Protein AF-A0A925GC71-F1 (afdb_monomer)

Solvent-accessible surface area (backbone atoms only — not comparable to full-atom values): 8309 Å² total; per-residue (Å²): 143,87,86,89,80,89,80,81,84,70,82,73,80,78,88,65,82,87,68,76,78,72,70,55,39,62,55,47,32,5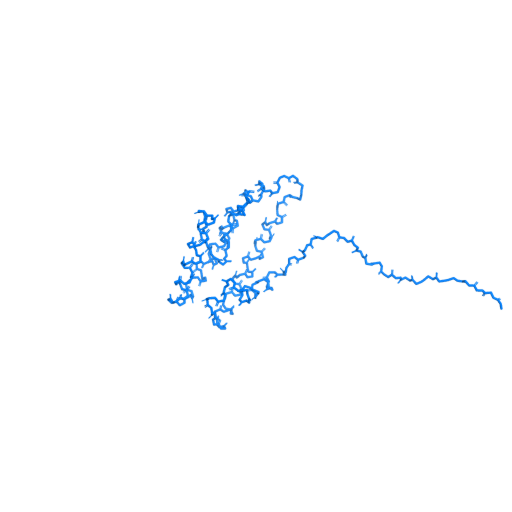7,46,51,74,72,35,75,91,46,48,84,51,67,75,48,70,69,53,49,64,65,45,32,61,49,41,21,52,39,42,46,56,45,49,61,58,55,67,71,47,61,90,70,76,67,52,63,63,48,47,61,72,43,40,63,60,43,30,62,59,9,47,65,46,34,54,56,51,60,71,71,46,51,75,68,35,45,52,51,46,53,52,52,34,50,59,40,23,77,72,32,80,81,38,84,35,78,84,32,52,36,67,73,66,80,77,72,131

Nearest PDB structures (foldseek):
  7pub-assembly1_Ck  TM=4.944E-01  e=1.147E+00  Trypanosoma brucei brucei
  4wwf-assembly1_A-3  TM=3.873E-01  e=6.105E+00  Cupriavidus metallidurans CH34
  7ega-assembly1_R  TM=2.894E-01  e=4.370E+00  Homo sapiens

Secondary structure (DSSP, 8-state):
---------------------PPPHHHHHHHHTTSGGGGGG---HHHHHHHHHHHHHHHHHHHHHHTTS-SSS-HHHHHHHHHHHHHHHHHHHHHHHHHT--HHHHHHHHHHHHHHHHH-TT---SSSS--S-----

Radius of gyration: 21.18 Å; Cα contacts (8 Å, |Δi|>4): 105; chains: 1; bounding box: 39×79×35 Å

Structure (mmCIF, N/CA/C/O backbone):
data_AF-A0A925GC71-F1
#
_entry.id   AF-A0A925GC71-F1
#
loop_
_atom_site.group_PDB
_atom_site.id
_atom_site.type_symbol
_atom_site.label_atom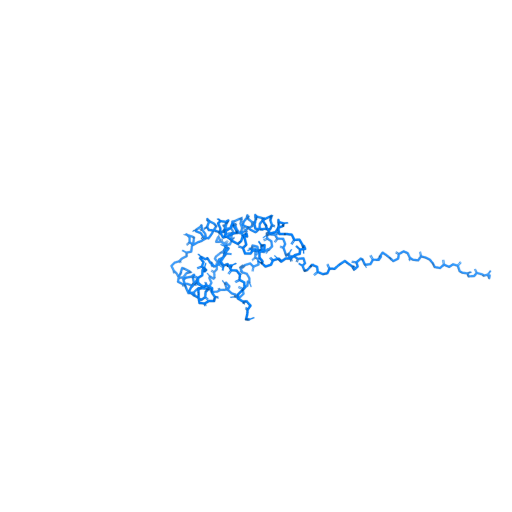_id
_atom_site.label_alt_id
_atom_site.label_comp_id
_atom_site.label_asym_id
_atom_site.label_entity_id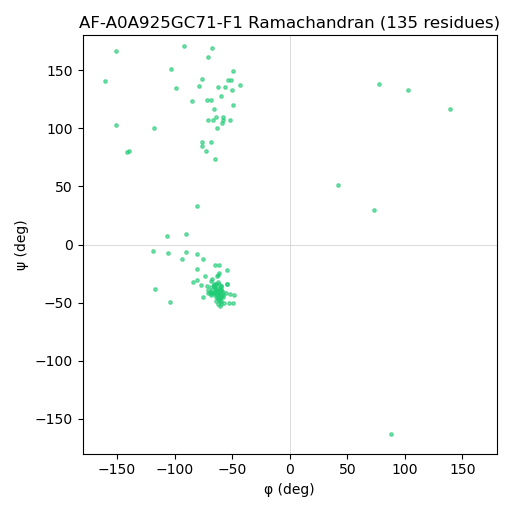
_atom_site.label_seq_id
_atom_site.pdbx_PDB_ins_code
_atom_site.Cartn_x
_atom_site.Cartn_y
_atom_site.Cartn_z
_atom_site.occupancy
_atom_site.B_iso_or_equiv
_atom_site.auth_seq_id
_atom_site.auth_comp_id
_atom_site.auth_asym_id
_atom_site.auth_atom_id
_atom_site.pdbx_PDB_model_num
ATOM 1 N N . MET A 1 1 ? 19.021 -69.843 -11.717 1.00 39.28 1 MET A N 1
ATOM 2 C CA . MET A 1 1 ? 20.240 -69.010 -11.777 1.00 39.28 1 MET A CA 1
ATOM 3 C C . MET A 1 1 ? 20.081 -68.012 -12.909 1.00 39.28 1 MET A C 1
ATOM 5 O O . MET A 1 1 ? 19.789 -68.453 -14.011 1.00 39.28 1 MET A O 1
ATOM 9 N N . SER A 1 2 ? 20.226 -66.725 -12.580 1.00 44.34 2 SER A N 1
ATOM 10 C CA . SER A 1 2 ? 20.679 -65.588 -13.407 1.00 44.34 2 SER A CA 1
ATOM 11 C C . SER A 1 2 ? 19.849 -64.331 -13.141 1.00 44.34 2 SER A C 1
ATOM 13 O O . SER A 1 2 ? 18.635 -64.302 -13.308 1.00 44.34 2 SER A O 1
ATOM 15 N N . VAL A 1 3 ? 20.575 -63.344 -12.622 1.00 41.41 3 VAL A N 1
ATOM 16 C CA . VAL A 1 3 ? 20.194 -62.029 -12.092 1.00 41.41 3 VAL A CA 1
ATOM 17 C C . VAL A 1 3 ? 20.267 -60.977 -13.213 1.00 41.41 3 VAL A C 1
ATOM 19 O O . VAL A 1 3 ? 20.853 -61.256 -14.255 1.00 41.41 3 VAL A O 1
ATOM 22 N N . PHE A 1 4 ? 19.761 -59.771 -12.906 1.00 44.00 4 PHE A N 1
ATOM 23 C CA . PHE A 1 4 ? 19.922 -58.453 -13.557 1.00 44.00 4 PHE A CA 1
ATOM 24 C C . PHE A 1 4 ? 18.705 -58.024 -14.407 1.00 44.00 4 PHE A C 1
ATOM 26 O O . PHE A 1 4 ? 18.185 -58.814 -15.175 1.00 44.00 4 PHE A O 1
ATOM 33 N N . LEU A 1 5 ? 18.162 -56.802 -14.333 1.00 44.78 5 LEU A N 1
ATOM 34 C CA . LEU A 1 5 ? 18.707 -55.529 -13.859 1.00 44.78 5 LEU A CA 1
ATOM 35 C C . LEU A 1 5 ? 17.548 -54.552 -13.534 1.00 44.78 5 LEU A C 1
ATOM 37 O O . LEU A 1 5 ? 16.550 -54.488 -14.247 1.00 44.78 5 LEU A O 1
ATOM 41 N N . LEU A 1 6 ? 17.717 -53.796 -12.449 1.00 46.75 6 LEU A N 1
ATOM 42 C CA . LEU A 1 6 ? 16.938 -52.627 -12.032 1.00 46.75 6 LEU A CA 1
ATOM 43 C C . LEU A 1 6 ? 16.754 -51.582 -13.143 1.00 46.75 6 LEU A C 1
ATOM 45 O O . LEU A 1 6 ? 17.751 -51.091 -13.656 1.00 46.75 6 LEU A O 1
ATOM 49 N N . LEU A 1 7 ? 15.530 -51.092 -13.350 1.00 45.91 7 LEU A N 1
ATOM 50 C CA . LEU A 1 7 ? 15.288 -49.705 -13.770 1.00 45.91 7 LEU A CA 1
ATOM 51 C C . LEU A 1 7 ? 14.042 -49.172 -13.054 1.00 45.91 7 LEU A C 1
ATOM 53 O O . LEU A 1 7 ? 12.936 -49.134 -13.587 1.00 45.91 7 LEU A O 1
ATOM 57 N N . GLY A 1 8 ? 14.244 -48.771 -11.799 1.00 39.66 8 GLY A N 1
ATOM 58 C CA . GLY A 1 8 ? 13.325 -47.871 -11.121 1.00 39.66 8 GLY A CA 1
ATOM 59 C C . GLY A 1 8 ? 13.362 -46.517 -11.821 1.00 39.66 8 GLY A C 1
ATOM 60 O O . GLY A 1 8 ? 14.395 -45.849 -11.834 1.00 39.66 8 GLY A O 1
ATOM 61 N N . VAL A 1 9 ? 12.236 -46.101 -12.394 1.00 47.25 9 VAL A N 1
ATOM 62 C CA . VAL A 1 9 ? 12.041 -44.713 -12.813 1.00 47.25 9 VAL A CA 1
ATOM 63 C C . VAL A 1 9 ? 11.771 -43.910 -11.547 1.00 47.25 9 VAL A C 1
ATOM 65 O O . VAL A 1 9 ? 10.634 -43.706 -11.129 1.00 47.25 9 VAL A O 1
ATOM 68 N N . VAL A 1 10 ? 12.851 -43.499 -10.890 1.00 46.03 10 VAL A N 1
ATOM 69 C CA . VAL A 1 10 ? 12.792 -42.445 -9.884 1.00 46.03 10 VAL A CA 1
ATOM 70 C C . VAL A 1 10 ? 12.538 -41.163 -10.665 1.00 46.03 10 VAL A C 1
ATOM 72 O O . VAL A 1 10 ? 13.409 -40.696 -11.398 1.00 46.03 10 VAL A O 1
ATOM 75 N N . ALA A 1 11 ? 11.318 -40.632 -10.572 1.00 45.28 11 ALA A N 1
ATOM 76 C CA . ALA A 1 11 ? 10.997 -39.326 -11.120 1.00 45.28 11 ALA A CA 1
ATOM 77 C C . ALA A 1 11 ? 11.939 -38.299 -10.478 1.00 45.28 11 ALA A C 1
ATOM 79 O O . ALA A 1 11 ? 11.864 -37.992 -9.287 1.00 45.28 11 ALA A O 1
ATOM 80 N N . VAL A 1 12 ? 12.883 -37.846 -11.295 1.00 46.75 12 VAL A N 1
ATOM 81 C CA . VAL A 1 12 ? 13.885 -36.831 -11.011 1.00 46.75 12 VAL A CA 1
ATOM 82 C C . VAL A 1 12 ? 13.202 -35.606 -10.406 1.00 46.75 12 VAL A C 1
ATOM 84 O O . VAL A 1 12 ? 12.362 -34.970 -11.043 1.00 46.75 12 VAL A O 1
ATOM 87 N N . LYS A 1 13 ? 13.591 -35.242 -9.177 1.00 40.94 13 LYS A N 1
ATOM 88 C CA . LYS A 1 13 ? 13.406 -33.877 -8.681 1.00 40.94 13 LYS A CA 1
ATOM 89 C C . LYS A 1 13 ? 14.155 -32.949 -9.632 1.00 40.94 13 LYS A C 1
ATOM 91 O O . LYS A 1 13 ? 15.380 -32.879 -9.588 1.00 40.94 13 LYS A O 1
ATOM 96 N N . ALA A 1 14 ? 13.421 -32.239 -10.480 1.00 47.66 14 ALA A N 1
ATOM 97 C CA . ALA A 1 14 ? 13.970 -31.135 -11.243 1.00 47.66 14 ALA A CA 1
ATOM 98 C C . ALA A 1 14 ? 14.418 -30.037 -10.263 1.00 47.66 14 ALA A C 1
ATOM 100 O O . ALA A 1 14 ? 13.609 -29.278 -9.730 1.00 47.66 14 ALA A O 1
ATOM 101 N N . GLN A 1 15 ? 15.723 -29.981 -9.996 1.00 46.84 15 GLN A N 1
ATOM 102 C CA . GLN A 1 15 ? 16.400 -28.804 -9.465 1.00 46.84 15 GLN A CA 1
ATOM 103 C C . GLN A 1 15 ? 16.394 -27.725 -10.557 1.00 46.84 15 GLN A C 1
ATOM 105 O O . GLN A 1 15 ? 17.304 -27.642 -11.374 1.00 46.84 15 GLN A O 1
ATOM 110 N N . GLY A 1 16 ? 15.333 -26.920 -10.594 1.00 37.41 16 GLY A N 1
ATOM 111 C CA . GLY A 1 16 ? 15.278 -25.656 -11.327 1.00 37.41 16 GLY A CA 1
ATOM 112 C C . GLY A 1 16 ? 15.537 -24.498 -10.364 1.00 37.41 16 GLY A C 1
ATOM 113 O O . GLY A 1 16 ? 15.007 -24.496 -9.256 1.00 37.41 16 GLY A O 1
ATOM 114 N N . GLY A 1 17 ? 16.388 -23.552 -10.765 1.00 31.70 17 GLY A N 1
ATOM 115 C CA . GLY A 1 17 ? 16.926 -22.462 -9.946 1.00 31.70 17 GLY A CA 1
ATOM 116 C C . GLY A 1 17 ? 15.909 -21.752 -9.045 1.00 31.70 17 GLY A C 1
ATOM 117 O O . GLY A 1 17 ? 14.789 -21.445 -9.448 1.00 31.70 17 GLY A O 1
ATOM 118 N N . GLY A 1 18 ? 16.336 -21.481 -7.809 1.00 35.34 18 GLY A N 1
ATOM 119 C CA . GLY A 1 18 ? 15.530 -20.944 -6.716 1.00 35.34 18 GLY A CA 1
ATOM 120 C C . GLY A 1 18 ? 14.998 -19.527 -6.932 1.00 35.34 18 GLY A C 1
ATOM 121 O O . GLY A 1 18 ? 15.405 -18.593 -6.241 1.00 35.34 18 GLY A O 1
ATOM 122 N N . GLN A 1 19 ? 14.000 -19.370 -7.798 1.00 43.53 19 GLN A N 1
ATOM 123 C CA . GLN A 1 19 ? 12.981 -18.362 -7.553 1.00 43.53 19 GLN A CA 1
ATOM 124 C C . GLN A 1 19 ? 12.220 -18.814 -6.311 1.00 43.53 19 GLN A C 1
ATOM 126 O O . GLN A 1 19 ? 11.462 -19.780 -6.356 1.00 43.53 19 GLN A O 1
ATOM 131 N N . ARG A 1 20 ? 12.442 -18.141 -5.174 1.00 47.38 20 ARG A N 1
ATOM 132 C CA . ARG A 1 20 ? 11.508 -18.233 -4.046 1.00 47.38 20 ARG A CA 1
ATOM 133 C C . ARG A 1 20 ? 10.132 -17.923 -4.616 1.00 47.38 20 ARG A C 1
ATOM 135 O O . ARG A 1 20 ? 9.886 -16.782 -5.004 1.00 47.38 20 ARG A O 1
ATOM 142 N N . GLN A 1 21 ? 9.298 -18.949 -4.734 1.00 57.16 21 GLN A N 1
ATOM 143 C CA . GLN A 1 21 ? 7.957 -18.823 -5.272 1.00 57.16 21 GLN A CA 1
ATOM 144 C C . GLN A 1 21 ? 7.242 -17.806 -4.385 1.00 57.16 21 GLN A C 1
ATOM 146 O O . GLN A 1 21 ? 7.051 -18.035 -3.189 1.00 57.16 21 GLN A O 1
ATOM 151 N N . MET A 1 22 ? 6.974 -16.618 -4.926 1.00 68.12 22 MET A N 1
ATOM 152 C CA . MET A 1 22 ? 6.187 -15.637 -4.197 1.00 68.12 22 MET A CA 1
ATOM 153 C C . MET A 1 22 ? 4.807 -16.244 -3.970 1.00 68.12 22 MET A C 1
ATOM 155 O O . MET A 1 22 ? 4.232 -16.826 -4.890 1.00 68.12 22 MET A O 1
ATOM 159 N N . LEU A 1 23 ? 4.291 -16.104 -2.748 1.00 83.38 23 LEU A N 1
ATOM 1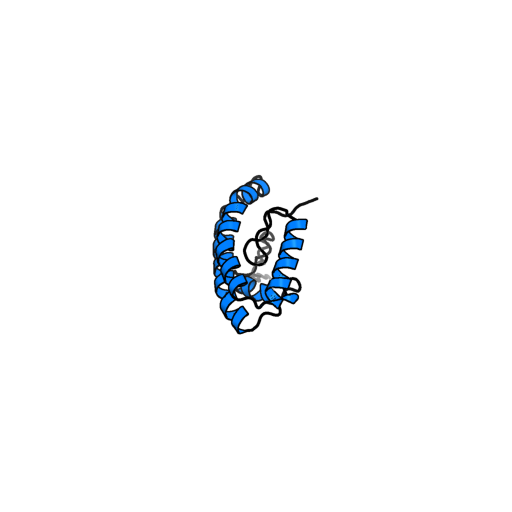60 C CA . LEU A 1 23 ? 2.930 -16.519 -2.430 1.00 83.38 23 LEU A CA 1
ATOM 161 C C . LEU A 1 23 ? 1.947 -15.912 -3.455 1.00 83.38 23 LEU A C 1
ATOM 163 O O . LEU A 1 23 ? 2.110 -14.739 -3.831 1.00 83.38 23 LEU A O 1
ATOM 167 N N . PRO A 1 24 ? 0.914 -16.659 -3.882 1.00 90.81 24 PRO A N 1
ATOM 168 C CA . PRO A 1 24 ? -0.146 -16.140 -4.738 1.00 90.81 24 PRO A CA 1
ATOM 169 C C . PRO A 1 24 ? -0.725 -14.807 -4.219 1.00 90.81 24 PRO A C 1
ATOM 171 O O . PRO A 1 24 ? -0.759 -14.582 -3.004 1.00 90.81 24 PRO A O 1
ATOM 174 N N . PRO A 1 25 ? -1.214 -13.903 -5.095 1.00 91.00 25 PRO A N 1
ATOM 175 C CA . PRO A 1 25 ? -1.772 -12.604 -4.696 1.00 91.00 25 PRO A CA 1
ATOM 176 C C . PRO A 1 25 ? -2.787 -12.664 -3.544 1.00 91.00 25 PRO A C 1
ATOM 178 O O . PRO A 1 25 ? -2.702 -11.870 -2.608 1.00 91.00 25 PRO A O 1
ATOM 181 N N . ALA A 1 26 ? -3.708 -13.630 -3.575 1.00 91.56 26 ALA A N 1
ATOM 182 C CA . ALA A 1 26 ? -4.728 -13.794 -2.540 1.00 91.56 26 ALA A CA 1
ATOM 183 C C . ALA A 1 26 ? -4.141 -14.244 -1.190 1.00 91.56 26 ALA A C 1
ATOM 185 O O . ALA A 1 26 ? -4.583 -13.795 -0.133 1.00 91.56 26 ALA A O 1
ATOM 186 N N . GLU A 1 27 ? -3.121 -15.101 -1.208 1.00 91.81 27 GLU A N 1
ATOM 187 C CA . GLU A 1 27 ? -2.435 -15.542 0.008 1.00 91.81 27 GLU A CA 1
ATOM 188 C C . GLU A 1 27 ? -1.601 -14.412 0.612 1.00 91.81 27 GLU A C 1
ATOM 190 O O . GLU A 1 27 ? -1.636 -14.213 1.824 1.00 91.81 27 GLU A O 1
ATOM 195 N N . ARG A 1 28 ? -0.937 -13.594 -0.219 1.00 89.31 28 ARG A N 1
ATOM 196 C CA . ARG A 1 28 ? -0.250 -12.377 0.250 1.00 89.31 28 ARG A CA 1
ATOM 197 C C . ARG A 1 28 ? -1.209 -11.376 0.884 1.00 89.31 28 ARG A C 1
ATOM 199 O O . ARG A 1 28 ? -0.874 -10.798 1.913 1.00 89.31 28 ARG A O 1
ATOM 206 N N . ALA A 1 29 ? -2.396 -11.192 0.304 1.00 91.00 29 ALA A N 1
ATOM 207 C CA . ALA A 1 29 ? -3.428 -10.329 0.877 1.00 91.00 29 ALA A CA 1
ATOM 208 C C . ALA A 1 29 ? -3.836 -10.785 2.282 1.00 91.00 29 ALA A C 1
ATOM 210 O O . ALA A 1 29 ? -3.923 -9.957 3.183 1.00 91.00 29 ALA A O 1
ATOM 211 N N . LYS A 1 30 ? -4.002 -12.095 2.496 1.00 91.44 30 LYS A N 1
ATOM 212 C CA . LYS A 1 30 ? -4.303 -12.653 3.823 1.00 91.44 30 LYS A CA 1
ATOM 213 C C . LYS A 1 30 ? -3.120 -12.541 4.787 1.00 91.44 30 LYS A C 1
ATOM 215 O O . LYS A 1 30 ? -3.311 -12.173 5.942 1.00 91.44 30 LYS A O 1
ATOM 220 N N . ALA A 1 31 ? -1.905 -12.811 4.308 1.00 89.38 31 ALA A N 1
ATOM 221 C CA . ALA A 1 31 ? -0.689 -12.763 5.117 1.00 89.38 31 ALA A CA 1
ATOM 222 C C . ALA A 1 31 ? -0.398 -11.361 5.676 1.00 89.38 31 ALA A C 1
ATOM 224 O O . ALA A 1 31 ? 0.217 -11.240 6.734 1.00 89.38 31 ALA A O 1
ATOM 225 N N . LEU A 1 32 ? -0.873 -10.295 5.018 1.00 88.62 32 LEU A N 1
ATOM 226 C CA . LEU A 1 32 ? -0.761 -8.929 5.535 1.00 88.62 32 LEU A CA 1
ATOM 227 C C . LEU A 1 32 ? -1.300 -8.830 6.971 1.00 88.62 32 LEU A C 1
ATOM 229 O O . LEU A 1 32 ? -0.644 -8.252 7.835 1.00 88.62 32 LEU A O 1
ATOM 233 N N . PHE A 1 33 ? -2.433 -9.471 7.258 1.00 90.00 33 PHE A N 1
ATOM 234 C CA . PHE A 1 33 ? -3.088 -9.408 8.567 1.00 90.00 33 PHE A CA 1
ATOM 235 C C . PHE A 1 33 ? -2.409 -10.248 9.653 1.00 90.00 33 PHE A C 1
ATOM 237 O O . PHE A 1 33 ? -2.745 -10.100 10.824 1.00 90.00 33 PHE A O 1
ATOM 244 N N . THR A 1 34 ? -1.477 -11.128 9.282 1.00 87.00 34 THR A N 1
ATOM 245 C CA . THR A 1 34 ? -0.766 -12.010 10.219 1.00 87.00 34 THR A CA 1
ATOM 246 C C . THR A 1 34 ? 0.676 -11.576 10.460 1.00 87.00 34 THR A C 1
ATOM 248 O O . THR A 1 34 ? 1.356 -12.152 11.301 1.00 87.00 34 THR A O 1
ATOM 251 N N . THR A 1 35 ? 1.179 -10.586 9.718 1.00 82.31 35 THR A N 1
ATOM 252 C CA . THR A 1 35 ? 2.537 -10.066 9.931 1.00 82.31 35 THR A CA 1
ATOM 253 C C . THR A 1 35 ? 2.602 -9.113 11.122 1.00 82.31 35 THR A C 1
ATOM 255 O O . THR A 1 35 ? 1.781 -8.205 11.247 1.00 82.31 35 TH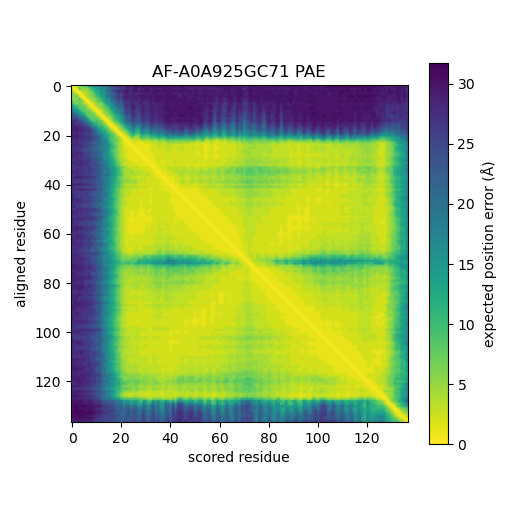R A O 1
ATOM 258 N N . GLU A 1 36 ? 3.641 -9.257 11.951 1.00 81.19 36 GLU A N 1
ATOM 259 C CA . GLU A 1 36 ? 3.865 -8.426 13.148 1.00 81.19 36 GLU A CA 1
ATOM 260 C C . GLU A 1 36 ? 3.875 -6.927 12.842 1.00 81.19 36 GLU A C 1
ATOM 262 O O . GLU A 1 36 ? 3.374 -6.119 13.620 1.00 81.19 36 GLU A O 1
ATOM 267 N N . ARG A 1 37 ? 4.370 -6.550 11.658 1.00 80.06 37 ARG A N 1
ATOM 268 C CA . ARG A 1 37 ? 4.393 -5.159 11.202 1.00 80.06 37 ARG A CA 1
ATOM 269 C C . ARG A 1 37 ? 3.015 -4.495 11.227 1.00 80.06 37 ARG A C 1
ATOM 271 O O . ARG A 1 37 ? 2.936 -3.292 11.456 1.00 80.06 37 ARG A O 1
ATOM 278 N N . TYR A 1 38 ? 1.957 -5.252 10.950 1.00 85.12 38 TYR A N 1
ATOM 279 C CA . TYR A 1 38 ? 0.596 -4.729 10.892 1.00 85.12 38 TYR A CA 1
ATOM 280 C C . TYR A 1 38 ? -0.257 -5.155 12.095 1.00 85.12 38 TYR A C 1
ATOM 282 O O . TYR A 1 38 ? -1.445 -4.841 12.136 1.00 85.12 38 TYR A O 1
ATOM 290 N N . ALA A 1 39 ? 0.337 -5.801 13.105 1.00 85.75 39 ALA A N 1
ATOM 291 C CA . ALA A 1 39 ? -0.375 -6.228 14.309 1.00 85.75 39 ALA A CA 1
ATOM 292 C C . ALA A 1 39 ? -1.005 -5.046 15.066 1.00 85.75 39 ALA A C 1
ATOM 294 O O . ALA A 1 39 ? -2.130 -5.155 15.548 1.00 85.75 39 ALA A O 1
ATOM 295 N N . ALA A 1 40 ? -0.330 -3.890 15.084 1.00 84.62 40 ALA A N 1
ATOM 296 C CA . ALA A 1 40 ? -0.812 -2.666 15.731 1.00 84.62 40 ALA A CA 1
ATOM 297 C C . ALA A 1 40 ? -2.133 -2.122 15.150 1.00 84.62 40 ALA A C 1
ATOM 299 O O . ALA A 1 40 ? -2.800 -1.326 15.803 1.00 84.62 40 ALA A O 1
ATOM 300 N N . PHE A 1 41 ? -2.526 -2.543 13.943 1.00 90.94 41 PHE A N 1
ATOM 301 C CA . PHE A 1 41 ? -3.800 -2.135 13.355 1.00 90.94 41 PHE A CA 1
ATOM 302 C C . PHE A 1 41 ? -4.984 -2.941 13.888 1.00 90.94 41 PHE A C 1
ATOM 304 O O . PHE A 1 41 ? -6.107 -2.464 13.771 1.00 90.94 41 PHE A O 1
ATOM 311 N N . ALA A 1 42 ? -4.760 -4.136 14.451 1.00 92.38 42 ALA A N 1
ATOM 312 C CA . ALA A 1 42 ? -5.810 -4.986 15.021 1.00 92.38 42 ALA A CA 1
ATOM 313 C C . ALA A 1 42 ? -7.088 -5.033 14.152 1.00 92.38 42 ALA A C 1
ATOM 315 O O . ALA A 1 42 ? -8.189 -4.748 14.622 1.00 92.38 42 ALA A O 1
ATOM 316 N N . PHE A 1 43 ? -6.931 -5.315 12.852 1.00 94.62 43 PHE A N 1
ATOM 317 C CA . PHE A 1 43 ? -8.040 -5.272 11.895 1.00 94.62 43 PHE A CA 1
ATOM 318 C C . PHE A 1 43 ? -9.191 -6.188 12.318 1.00 94.62 43 PHE A C 1
ATOM 320 O O . PHE A 1 43 ? -8.969 -7.350 12.668 1.00 94.62 43 PHE A O 1
ATOM 327 N N . THR A 1 44 ? -10.422 -5.688 12.222 1.00 96.19 44 THR A N 1
ATOM 328 C CA . THR A 1 44 ? -11.622 -6.503 12.447 1.00 96.19 44 THR A CA 1
ATOM 329 C C . THR A 1 44 ? -11.830 -7.491 11.299 1.00 96.19 44 THR A C 1
ATOM 331 O O . THR A 1 44 ? -11.304 -7.305 10.200 1.00 96.19 44 THR A O 1
ATOM 334 N N . GLU A 1 45 ? -12.631 -8.536 11.512 1.00 96.44 45 GLU A N 1
ATOM 335 C CA . GLU A 1 45 ? -12.949 -9.492 10.440 1.00 96.44 45 GLU A CA 1
ATOM 336 C C . GLU A 1 45 ? -13.641 -8.820 9.244 1.00 96.44 45 GLU A C 1
ATOM 338 O O . GLU A 1 45 ? -13.286 -9.087 8.098 1.00 96.44 45 GLU A O 1
ATOM 343 N N . ASP A 1 46 ? -14.548 -7.870 9.491 1.00 96.56 46 ASP A N 1
ATOM 344 C CA . ASP A 1 46 ? -15.189 -7.087 8.427 1.00 96.56 46 ASP A CA 1
ATOM 345 C C . ASP A 1 46 ? -14.166 -6.271 7.613 1.00 96.56 46 ASP A C 1
ATOM 347 O O . ASP A 1 46 ? -14.193 -6.282 6.379 1.00 96.56 46 ASP A O 1
ATOM 351 N N . GLN A 1 47 ? -13.199 -5.632 8.283 1.00 96.69 47 GLN A N 1
ATOM 352 C CA . GLN A 1 47 ? -12.110 -4.922 7.605 1.00 96.69 47 GLN A CA 1
ATOM 353 C C . GLN A 1 47 ? -11.258 -5.881 6.771 1.00 96.69 47 GLN A C 1
ATOM 355 O O . GLN A 1 47 ? -11.005 -5.603 5.600 1.00 96.69 47 GLN A O 1
ATOM 360 N N . LYS A 1 48 ? -10.862 -7.036 7.320 1.00 96.25 48 LYS A N 1
ATOM 361 C CA . LYS A 1 48 ? -10.081 -8.047 6.586 1.00 96.25 48 LYS A CA 1
ATOM 362 C C . LYS A 1 48 ? -10.811 -8.511 5.327 1.00 96.25 48 LYS A C 1
ATOM 364 O O . LYS A 1 48 ? -10.203 -8.564 4.253 1.00 96.25 48 LYS A O 1
ATOM 369 N N . VAL A 1 49 ? -12.111 -8.796 5.429 1.00 96.88 49 VAL A N 1
ATOM 370 C CA . VAL A 1 49 ? -12.954 -9.214 4.297 1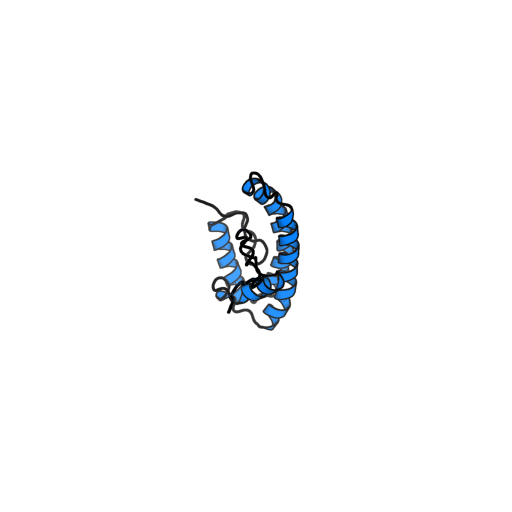.00 96.88 49 VAL A CA 1
ATOM 371 C C . VAL A 1 49 ? -12.998 -8.135 3.214 1.00 96.88 49 VAL A C 1
ATOM 373 O O . VAL A 1 49 ? -12.807 -8.453 2.042 1.00 96.88 49 VAL A O 1
ATOM 376 N N . LYS A 1 50 ? -13.173 -6.861 3.583 1.00 96.31 50 LYS A N 1
ATOM 377 C CA . LYS A 1 50 ? -13.228 -5.737 2.629 1.00 96.31 50 LYS A CA 1
ATOM 378 C C . LYS A 1 50 ? -11.868 -5.397 2.014 1.00 96.31 50 LYS A C 1
ATOM 380 O O . LYS A 1 50 ? -11.785 -5.061 0.834 1.00 96.31 50 LYS A O 1
ATOM 385 N N . MET A 1 51 ? -10.790 -5.513 2.786 1.00 95.69 51 MET A N 1
ATOM 386 C CA . MET A 1 51 ? -9.428 -5.192 2.349 1.00 95.69 51 MET A CA 1
ATOM 387 C C . MET A 1 51 ? -8.817 -6.274 1.451 1.00 95.69 51 MET A C 1
ATOM 389 O O . MET A 1 51 ? -8.085 -5.954 0.515 1.00 95.69 51 MET A O 1
ATOM 393 N N . THR A 1 52 ? -9.121 -7.551 1.698 1.00 96.00 52 THR A N 1
ATOM 394 C CA . THR A 1 52 ? -8.561 -8.685 0.941 1.00 96.00 52 THR A CA 1
ATOM 395 C C . THR A 1 52 ? -8.721 -8.562 -0.584 1.00 96.00 52 THR A C 1
ATOM 397 O O . THR A 1 52 ? -7.712 -8.708 -1.281 1.00 96.00 52 THR A O 1
ATOM 400 N N . PRO A 1 53 ? -9.912 -8.283 -1.156 1.00 96.44 53 PRO A N 1
ATOM 401 C CA . PRO A 1 53 ? -10.056 -8.150 -2.607 1.00 96.44 53 PRO A CA 1
ATOM 402 C C . PRO A 1 53 ? -9.292 -6.942 -3.167 1.00 96.44 53 PRO A C 1
ATOM 404 O O . PRO A 1 53 ? -8.712 -7.041 -4.249 1.00 96.44 53 PRO A O 1
ATOM 407 N N . LEU A 1 54 ? -9.217 -5.831 -2.422 1.00 95.88 54 LEU A N 1
ATOM 408 C CA . LEU A 1 54 ? -8.452 -4.645 -2.824 1.00 95.88 54 LEU A CA 1
ATOM 409 C C . LEU A 1 54 ? -6.951 -4.958 -2.916 1.00 95.88 54 LEU A C 1
ATOM 411 O O . LEU A 1 54 ? -6.310 -4.679 -3.931 1.00 95.88 54 LEU A O 1
ATOM 415 N N . LEU A 1 55 ? -6.409 -5.607 -1.883 1.00 94.31 55 LEU A N 1
ATOM 416 C CA . LEU A 1 55 ? -5.011 -6.037 -1.831 1.00 94.31 55 LEU A CA 1
ATOM 417 C C . LEU A 1 55 ? -4.704 -7.100 -2.889 1.00 94.31 55 LEU A C 1
ATOM 419 O O . LEU A 1 55 ? -3.675 -7.028 -3.553 1.00 94.31 55 LEU A O 1
ATOM 423 N N . THR A 1 56 ? -5.613 -8.053 -3.106 1.00 95.44 56 THR A N 1
ATOM 424 C CA . THR A 1 56 ? -5.463 -9.090 -4.140 1.00 95.44 56 THR A CA 1
ATOM 425 C C . THR A 1 56 ? -5.376 -8.464 -5.529 1.00 95.44 56 THR A C 1
ATOM 427 O O . THR A 1 56 ? -4.493 -8.823 -6.313 1.00 95.44 56 THR A O 1
ATOM 430 N N . LYS A 1 57 ? -6.243 -7.486 -5.827 1.00 94.31 57 LYS A N 1
ATOM 431 C CA . LYS A 1 57 ? -6.201 -6.728 -7.082 1.00 94.31 57 LYS A CA 1
ATOM 432 C C . LYS A 1 57 ? -4.883 -5.969 -7.224 1.00 94.31 57 LYS A C 1
ATOM 434 O O . LYS A 1 57 ? -4.247 -6.063 -8.269 1.00 94.31 57 LYS A O 1
ATOM 439 N N . PHE A 1 58 ? -4.445 -5.275 -6.172 1.00 93.81 58 PHE A N 1
ATOM 440 C CA . PHE A 1 58 ? -3.156 -4.582 -6.171 1.00 93.81 58 PHE A CA 1
ATOM 441 C C . PHE A 1 58 ? -1.991 -5.534 -6.457 1.00 93.81 58 PHE A C 1
ATOM 443 O O . PHE A 1 58 ? -1.183 -5.257 -7.339 1.00 93.81 58 PHE A O 1
ATOM 450 N N . TYR A 1 59 ? -1.906 -6.659 -5.747 1.00 93.44 59 TYR A N 1
ATOM 451 C CA . TYR A 1 59 ? -0.829 -7.628 -5.923 1.00 93.44 59 TYR A CA 1
ATOM 452 C C . TYR A 1 59 ? -0.839 -8.266 -7.307 1.00 93.44 59 TYR A C 1
ATOM 454 O O . TYR A 1 59 ? 0.222 -8.410 -7.901 1.00 93.44 59 TYR A O 1
ATOM 462 N N . THR A 1 60 ? -2.017 -8.566 -7.853 1.00 94.38 60 THR A N 1
ATOM 463 C CA . THR A 1 60 ? -2.150 -9.082 -9.221 1.00 94.38 60 THR A CA 1
ATOM 464 C C . THR A 1 60 ? -1.597 -8.077 -10.233 1.00 94.38 60 THR A C 1
ATOM 466 O O . THR A 1 60 ? -0.691 -8.406 -10.993 1.00 94.38 60 THR A O 1
ATOM 469 N N . SER A 1 61 ? -2.056 -6.821 -10.191 1.00 94.06 61 SER A N 1
ATOM 470 C CA . SER A 1 61 ? -1.577 -5.778 -11.108 1.00 94.06 61 SER A CA 1
ATOM 471 C C . SER A 1 61 ? -0.097 -5.446 -10.901 1.00 94.06 61 SER A C 1
ATOM 473 O O . SER A 1 61 ? 0.631 -5.194 -11.860 1.00 94.06 61 SER A O 1
ATOM 475 N N . SER A 1 62 ? 0.364 -5.450 -9.647 1.00 91.12 62 SER A N 1
ATOM 476 C CA . SER A 1 62 ? 1.769 -5.248 -9.301 1.00 91.12 62 SER A CA 1
ATOM 477 C C . SER A 1 62 ? 2.636 -6.356 -9.884 1.00 91.12 62 SER A C 1
ATOM 479 O O . SER A 1 62 ? 3.699 -6.053 -10.408 1.00 91.12 62 SER A O 1
ATOM 481 N N . ASP A 1 63 ? 2.228 -7.618 -9.786 1.00 91.44 63 ASP A N 1
ATOM 482 C CA . ASP A 1 63 ? 2.993 -8.736 -10.337 1.00 91.44 63 ASP A CA 1
ATOM 483 C C . ASP A 1 63 ? 3.058 -8.661 -11.861 1.00 91.44 63 ASP A C 1
ATOM 485 O O . ASP A 1 63 ? 4.139 -8.814 -12.426 1.00 91.44 63 ASP A O 1
ATOM 489 N N . SER A 1 64 ? 1.940 -8.342 -12.524 1.00 93.38 64 SER A N 1
ATOM 490 C CA . SER A 1 64 ? 1.919 -8.123 -13.974 1.00 93.38 64 SER A CA 1
ATOM 491 C C . SE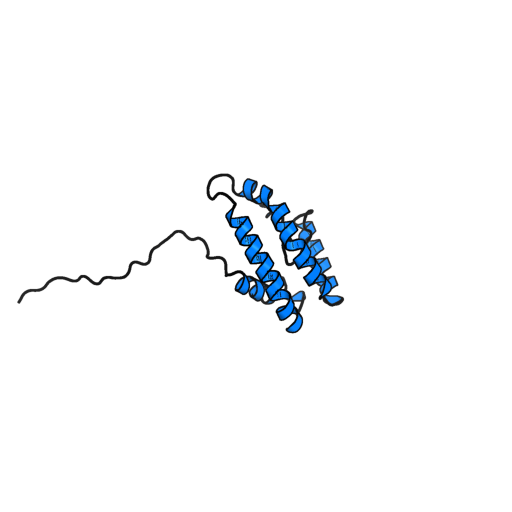R A 1 64 ? 2.873 -7.005 -14.397 1.00 93.38 64 SER A C 1
ATOM 493 O O . SER A 1 64 ? 3.591 -7.155 -15.379 1.00 93.38 64 SER A O 1
ATOM 495 N N . LEU A 1 65 ? 2.933 -5.907 -13.637 1.00 91.00 65 LEU A N 1
ATOM 496 C CA . LEU A 1 65 ? 3.879 -4.822 -13.893 1.00 91.00 65 LEU A CA 1
ATOM 497 C C . LEU A 1 65 ? 5.332 -5.249 -13.623 1.00 91.00 65 LEU A C 1
ATOM 499 O O . LEU A 1 65 ? 6.227 -4.913 -14.385 1.00 91.00 65 LEU A O 1
ATOM 503 N N . MET A 1 66 ? 5.587 -6.009 -12.558 1.00 88.50 66 MET A N 1
ATOM 504 C CA . MET A 1 66 ? 6.932 -6.502 -12.235 1.00 88.50 66 MET A CA 1
ATOM 505 C C . MET A 1 66 ? 7.442 -7.520 -13.262 1.00 88.50 66 MET A C 1
ATOM 507 O O . MET A 1 66 ? 8.647 -7.588 -13.498 1.00 88.50 66 MET A O 1
ATOM 511 N N . ALA A 1 67 ? 6.547 -8.281 -13.896 1.00 90.69 67 ALA A N 1
ATOM 512 C CA . ALA A 1 67 ? 6.886 -9.217 -14.963 1.00 90.69 67 ALA A CA 1
ATOM 513 C C . ALA A 1 67 ? 7.421 -8.523 -16.228 1.00 90.69 67 ALA A C 1
ATOM 515 O O . ALA A 1 67 ? 8.077 -9.174 -17.036 1.00 90.69 67 ALA A O 1
ATOM 516 N N . THR A 1 68 ? 7.201 -7.210 -16.392 1.00 91.12 68 THR A N 1
ATOM 517 C CA . THR A 1 68 ? 7.770 -6.444 -17.512 1.00 91.12 68 THR A CA 1
ATOM 518 C C . THR A 1 68 ? 9.228 -6.043 -17.284 1.00 91.12 68 THR A C 1
ATOM 520 O O . THR A 1 68 ? 9.842 -5.484 -18.190 1.00 91.12 68 THR A O 1
ATOM 523 N N . ILE A 1 69 ? 9.785 -6.257 -16.085 1.00 88.75 69 ILE A N 1
ATOM 524 C CA . ILE A 1 69 ? 11.207 -6.013 -15.829 1.00 88.75 69 ILE A CA 1
ATOM 525 C C . ILE A 1 69 ? 12.021 -7.105 -16.541 1.00 88.75 69 ILE A C 1
ATOM 527 O O . ILE A 1 69 ? 11.808 -8.289 -16.252 1.00 88.75 69 ILE A O 1
ATOM 531 N N . PRO A 1 70 ? 12.981 -6.737 -17.410 1.00 85.56 70 PRO A N 1
ATOM 532 C CA . PRO A 1 70 ? 13.888 -7.695 -18.034 1.00 85.56 70 PRO A CA 1
ATOM 533 C C . PRO A 1 70 ? 14.607 -8.561 -16.991 1.00 85.56 70 PRO A C 1
ATOM 535 O O . PRO A 1 70 ? 14.981 -8.081 -15.917 1.00 85.56 70 PRO A O 1
ATOM 538 N N . GLN A 1 71 ? 14.793 -9.850 -17.288 1.00 83.56 71 GLN A N 1
ATOM 539 C CA . GLN A 1 71 ? 15.559 -10.732 -16.397 1.00 83.56 71 GLN A CA 1
ATOM 540 C C . GLN A 1 71 ? 17.064 -10.445 -16.462 1.00 83.56 71 GLN A C 1
ATOM 542 O O . GLN A 1 71 ? 17.746 -10.625 -15.453 1.00 83.56 71 GLN A O 1
ATOM 547 N N . ASP A 1 72 ? 17.529 -9.929 -17.600 1.00 80.81 72 ASP A N 1
ATOM 548 C CA . ASP A 1 72 ? 18.920 -9.576 -17.866 1.00 80.81 72 ASP A CA 1
ATOM 549 C C . ASP A 1 72 ? 19.141 -8.056 -17.770 1.00 80.81 72 ASP A C 1
ATOM 551 O O . ASP A 1 72 ? 18.235 -7.260 -18.029 1.00 80.81 72 ASP A O 1
ATOM 555 N N . GLY A 1 73 ? 20.358 -7.643 -17.408 1.00 79.88 73 GLY A N 1
ATOM 556 C CA . GLY A 1 73 ? 20.742 -6.232 -17.279 1.00 79.88 73 GLY A CA 1
ATOM 557 C C . GLY A 1 73 ? 20.478 -5.619 -15.897 1.00 79.88 73 GLY A C 1
ATOM 558 O O . GLY A 1 73 ? 20.309 -6.320 -14.896 1.00 79.88 73 GLY A O 1
ATOM 559 N N . ASP A 1 74 ? 20.483 -4.283 -15.824 1.00 85.81 74 ASP A N 1
ATOM 560 C CA . ASP A 1 74 ? 20.308 -3.556 -14.562 1.00 85.81 74 ASP A CA 1
ATOM 561 C C . ASP A 1 74 ? 18.839 -3.561 -14.104 1.00 85.81 74 ASP A C 1
ATOM 563 O O . ASP A 1 74 ? 18.037 -2.658 -14.368 1.00 85.81 74 ASP A O 1
ATOM 567 N N . ARG A 1 75 ? 18.493 -4.610 -13.356 1.00 83.88 75 ARG A N 1
ATOM 568 C CA . ARG A 1 75 ? 17.165 -4.792 -12.760 1.00 83.88 75 ARG A CA 1
ATOM 569 C C . ARG A 1 75 ? 16.795 -3.691 -11.768 1.00 83.88 75 ARG A C 1
ATOM 571 O O . ARG A 1 75 ? 15.605 -3.494 -11.527 1.00 83.88 75 ARG A O 1
ATOM 578 N N . MET A 1 76 ? 17.766 -3.001 -11.165 1.00 83.44 76 MET A N 1
ATOM 579 C CA . MET A 1 76 ? 17.484 -1.903 -10.237 1.00 83.44 76 MET A CA 1
ATOM 580 C C . MET A 1 76 ? 17.041 -0.662 -10.996 1.00 83.44 76 MET A C 1
ATOM 582 O O . MET A 1 76 ? 16.009 -0.096 -10.639 1.00 83.44 76 MET A O 1
ATOM 586 N N . ALA A 1 77 ? 17.733 -0.302 -12.076 1.00 85.44 77 ALA A N 1
ATOM 587 C CA . ALA A 1 77 ? 17.302 0.782 -12.954 1.00 85.44 77 ALA A CA 1
ATOM 588 C C . ALA A 1 77 ? 15.913 0.497 -13.554 1.00 85.44 77 ALA A C 1
ATOM 590 O O . ALA A 1 77 ? 15.018 1.343 -13.500 1.00 85.44 77 ALA A O 1
ATOM 591 N N . ALA A 1 78 ? 15.682 -0.732 -14.033 1.00 85.94 78 ALA A N 1
ATOM 592 C CA . ALA A 1 78 ? 14.380 -1.138 -14.563 1.00 85.94 78 ALA A CA 1
ATOM 593 C C . ALA A 1 78 ? 13.267 -1.088 -13.498 1.00 85.94 78 ALA A C 1
ATOM 595 O O . ALA A 1 78 ? 12.160 -0.620 -13.772 1.00 85.94 78 ALA A O 1
ATOM 596 N N . PHE A 1 79 ? 13.557 -1.516 -12.265 1.00 85.31 79 PHE A N 1
ATOM 597 C CA . PHE A 1 79 ? 12.617 -1.395 -11.152 1.00 85.31 79 PHE A CA 1
ATOM 598 C C . PHE A 1 79 ? 12.313 0.067 -10.810 1.00 85.31 79 PHE A C 1
ATOM 600 O O . PHE A 1 79 ? 11.148 0.418 -10.631 1.00 85.31 79 PHE A O 1
ATOM 607 N N . GLN A 1 80 ? 13.330 0.928 -10.743 1.00 85.06 80 GLN A N 1
ATOM 608 C CA . GLN A 1 80 ? 13.144 2.354 -10.474 1.00 85.06 80 GLN A CA 1
ATOM 609 C C . GLN A 1 80 ? 12.270 3.022 -11.543 1.00 85.06 80 GLN A C 1
ATOM 611 O O . GLN A 1 80 ? 11.396 3.813 -11.196 1.00 85.06 80 GLN A O 1
ATOM 616 N N . ALA A 1 81 ? 12.418 2.640 -12.814 1.00 87.00 81 ALA A N 1
ATOM 617 C CA . ALA A 1 81 ? 11.598 3.163 -13.905 1.00 87.00 81 ALA A CA 1
ATOM 618 C C . ALA A 1 81 ? 10.106 2.794 -13.778 1.00 87.00 81 ALA A C 1
ATOM 620 O O . ALA A 1 81 ? 9.234 3.585 -14.145 1.00 87.00 81 ALA A O 1
ATOM 621 N N . ILE A 1 82 ? 9.784 1.609 -13.243 1.00 87.75 82 ILE A N 1
ATOM 622 C CA . ILE A 1 82 ? 8.389 1.179 -13.050 1.00 87.75 82 ILE A CA 1
ATOM 623 C C . ILE A 1 82 ? 7.827 1.504 -11.661 1.00 87.75 82 ILE A C 1
ATOM 625 O O . ILE A 1 82 ? 6.613 1.418 -11.461 1.00 87.75 82 ILE A O 1
ATOM 629 N N . ALA A 1 83 ? 8.667 1.895 -10.699 1.00 85.50 83 ALA A N 1
ATOM 630 C CA . ALA A 1 83 ? 8.247 2.182 -9.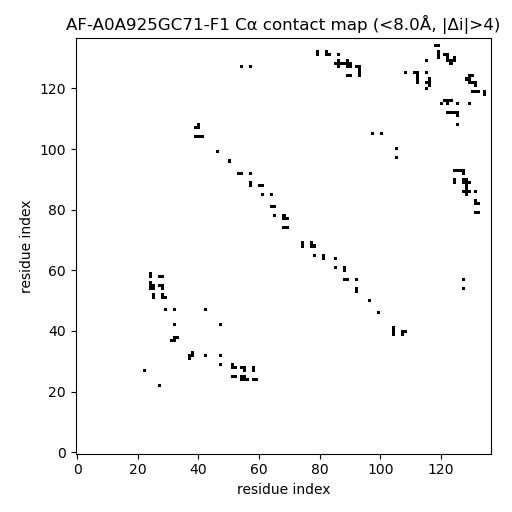330 1.00 85.50 83 ALA A CA 1
ATOM 631 C C . ALA A 1 83 ? 7.129 3.244 -9.240 1.00 85.50 83 ALA A C 1
ATOM 633 O O . ALA A 1 83 ? 6.165 2.991 -8.513 1.00 85.50 83 ALA A O 1
ATOM 634 N N . PRO A 1 84 ? 7.147 4.358 -10.008 1.00 86.94 84 PRO A N 1
ATOM 635 C CA . PRO A 1 84 ? 6.041 5.319 -10.019 1.00 86.94 84 PRO A CA 1
ATOM 636 C C . PRO A 1 84 ? 4.726 4.710 -10.517 1.00 86.94 84 PRO A C 1
ATOM 638 O O . PRO A 1 84 ? 3.671 4.945 -9.931 1.00 86.94 84 PRO A O 1
ATOM 641 N N . LYS A 1 85 ? 4.778 3.863 -11.555 1.00 89.25 85 LYS A N 1
ATOM 642 C CA . LYS A 1 85 ? 3.591 3.155 -12.068 1.00 89.25 85 LYS A CA 1
ATOM 643 C C . LYS A 1 85 ? 3.033 2.202 -11.016 1.00 89.25 85 LYS A C 1
ATOM 645 O O . LYS A 1 85 ? 1.824 2.136 -10.814 1.00 89.25 85 LYS A O 1
ATOM 650 N N . ARG A 1 86 ? 3.911 1.504 -10.293 1.00 88.44 86 ARG A N 1
ATOM 651 C CA . ARG A 1 86 ? 3.513 0.630 -9.187 1.00 88.44 86 ARG A CA 1
ATOM 652 C C . ARG A 1 86 ? 2.893 1.414 -8.028 1.00 88.44 86 ARG A C 1
ATOM 654 O O . ARG A 1 86 ? 1.909 0.951 -7.458 1.00 88.44 86 ARG A O 1
ATOM 661 N N . ALA A 1 87 ? 3.437 2.584 -7.695 1.00 87.44 87 ALA A N 1
ATOM 662 C CA . ALA A 1 87 ? 2.869 3.485 -6.694 1.00 87.44 87 ALA A CA 1
ATOM 663 C C . ALA A 1 87 ? 1.463 3.956 -7.093 1.00 87.44 87 ALA A C 1
ATOM 665 O O . ALA A 1 87 ? 0.537 3.874 -6.289 1.00 87.44 87 ALA A O 1
ATOM 666 N N . ALA A 1 88 ? 1.274 4.340 -8.359 1.00 88.81 88 ALA A N 1
ATOM 667 C CA . ALA A 1 88 ? -0.026 4.741 -8.891 1.00 88.81 88 ALA A CA 1
ATOM 668 C C . ALA A 1 88 ? -1.078 3.615 -8.823 1.00 88.81 88 ALA A C 1
ATOM 670 O O . ALA A 1 88 ? -2.246 3.893 -8.566 1.00 88.81 88 ALA A O 1
ATOM 671 N N . LEU A 1 89 ? -0.677 2.345 -8.986 1.00 91.25 89 LEU A N 1
ATOM 672 C CA . LEU A 1 89 ? -1.572 1.195 -8.784 1.00 91.25 89 LEU A CA 1
ATOM 673 C C . LEU A 1 89 ? -2.019 1.038 -7.322 1.00 91.25 89 LEU A C 1
ATOM 675 O O . LEU A 1 89 ? -3.129 0.573 -7.068 1.00 91.25 89 LEU A O 1
ATOM 679 N N . GLY A 1 90 ? -1.149 1.378 -6.368 1.00 91.06 90 GLY A N 1
ATOM 680 C CA . GLY A 1 90 ? -1.420 1.233 -4.937 1.00 91.06 90 GLY A CA 1
ATOM 681 C C . GLY A 1 90 ? -2.198 2.396 -4.330 1.00 91.06 90 GLY A C 1
ATOM 682 O O . GLY A 1 90 ? -3.021 2.162 -3.455 1.00 91.06 90 GLY A O 1
ATOM 683 N N . ALA A 1 91 ? -2.015 3.619 -4.832 1.00 91.12 91 ALA A N 1
ATOM 684 C CA . ALA A 1 91 ? -2.658 4.824 -4.305 1.00 91.12 91 ALA A CA 1
ATOM 685 C C . ALA A 1 91 ? -4.188 4.711 -4.089 1.00 91.12 91 ALA A C 1
ATOM 687 O O . ALA A 1 91 ? -4.639 4.997 -2.978 1.00 91.12 91 ALA A O 1
ATOM 688 N N . PRO A 1 92 ? -5.007 4.254 -5.063 1.00 92.25 92 PRO A N 1
ATOM 689 C CA . PRO A 1 92 ? -6.451 4.127 -4.843 1.00 92.25 92 PRO A CA 1
ATOM 690 C C . PRO A 1 92 ? -6.803 3.017 -3.843 1.00 92.25 92 PRO A C 1
ATOM 692 O O . PRO A 1 92 ? -7.785 3.129 -3.111 1.00 92.25 92 PRO A O 1
ATOM 695 N N . VAL A 1 93 ? -6.002 1.948 -3.788 1.00 93.62 93 VAL A N 1
ATOM 696 C CA . VAL A 1 93 ? -6.183 0.866 -2.811 1.00 93.62 93 VAL A CA 1
ATOM 697 C C . VAL A 1 93 ? -5.872 1.368 -1.408 1.00 93.62 93 VAL A C 1
ATOM 699 O O . VAL A 1 93 ? -6.645 1.117 -0.488 1.00 93.62 93 VAL A O 1
ATOM 702 N N . GLU A 1 94 ? -4.794 2.131 -1.255 1.00 93.69 94 GLU A N 1
ATOM 703 C CA . GLU A 1 94 ? -4.416 2.744 0.011 1.00 93.69 94 GLU A CA 1
ATOM 704 C C . GLU A 1 94 ? -5.499 3.690 0.521 1.00 93.69 94 GLU A C 1
ATOM 706 O O . GLU A 1 94 ? -5.935 3.573 1.664 1.00 93.69 94 GLU A O 1
ATOM 711 N N . GLN A 1 95 ? -5.988 4.584 -0.342 1.00 94.56 95 GLN A N 1
ATOM 712 C CA . GLN A 1 95 ? -7.044 5.529 0.005 1.00 94.56 95 GLN A CA 1
ATOM 713 C C . GLN A 1 95 ? -8.311 4.809 0.484 1.00 94.56 95 GLN A C 1
ATOM 715 O O . GLN A 1 95 ? -8.899 5.202 1.493 1.00 94.56 95 GLN A O 1
ATOM 720 N N . ALA A 1 96 ? -8.705 3.731 -0.201 1.00 95.19 96 ALA A N 1
ATOM 721 C CA . ALA A 1 96 ? -9.843 2.915 0.202 1.00 95.19 96 ALA A CA 1
ATOM 722 C C . ALA A 1 96 ? -9.610 2.238 1.562 1.00 95.19 96 ALA A C 1
ATOM 724 O O . ALA A 1 96 ? -10.506 2.242 2.403 1.00 95.19 96 ALA A O 1
ATOM 725 N N . ILE A 1 97 ? -8.410 1.702 1.809 1.00 94.88 97 ILE A N 1
ATOM 726 C CA . ILE A 1 97 ? -8.051 1.097 3.099 1.00 94.88 97 ILE A CA 1
ATOM 727 C C . ILE A 1 97 ? -8.116 2.134 4.223 1.00 94.88 97 ILE A C 1
ATOM 729 O O . ILE A 1 97 ? -8.799 1.904 5.218 1.00 94.88 97 ILE A O 1
ATOM 733 N N . VAL A 1 98 ? -7.467 3.289 4.051 1.00 94.94 98 VAL A N 1
ATOM 734 C CA . VAL A 1 98 ? -7.422 4.366 5.055 1.00 94.94 98 VAL A CA 1
ATOM 735 C C . VAL A 1 98 ? -8.822 4.887 5.388 1.00 94.94 98 VAL A C 1
ATOM 737 O O . VAL A 1 98 ? -9.107 5.195 6.547 1.00 94.94 98 VAL A O 1
ATOM 740 N N . ALA A 1 99 ? -9.724 4.946 4.406 1.00 96.50 99 ALA A N 1
ATOM 741 C CA . ALA A 1 99 ? -11.110 5.351 4.625 1.00 96.50 99 ALA A CA 1
ATOM 742 C C . ALA A 1 99 ? -11.883 4.399 5.561 1.00 96.50 99 ALA A C 1
ATOM 744 O O . ALA A 1 99 ? -12.800 4.848 6.244 1.00 96.50 99 ALA A O 1
ATOM 745 N N 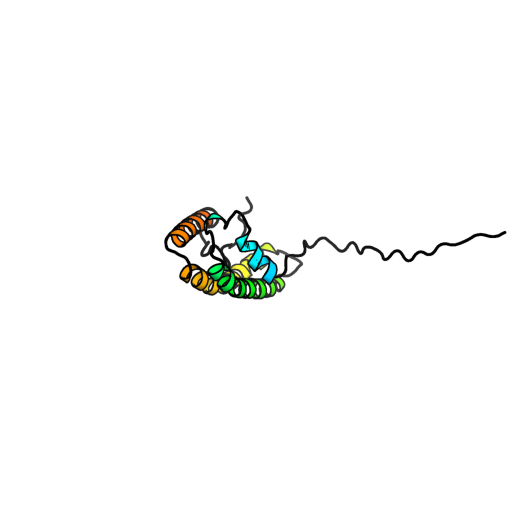. MET A 1 100 ? -11.497 3.119 5.632 1.00 95.75 100 MET A N 1
ATOM 746 C CA . MET A 1 100 ? -12.126 2.100 6.488 1.00 95.75 100 MET A CA 1
ATOM 747 C C . MET A 1 100 ? -11.504 1.997 7.890 1.00 95.75 100 MET A C 1
ATOM 749 O O . MET A 1 100 ? -12.005 1.238 8.722 1.00 95.75 100 MET A O 1
ATOM 753 N N . LEU A 1 101 ? -10.406 2.711 8.153 1.00 95.75 101 LEU A N 1
ATOM 754 C CA . LEU A 1 101 ? -9.718 2.668 9.442 1.00 95.75 101 LEU A CA 1
ATOM 755 C C . LEU A 1 101 ? -10.465 3.473 10.511 1.00 95.75 101 LEU A C 1
ATOM 757 O O . LEU A 1 101 ? -10.967 4.572 10.249 1.00 95.75 101 LEU A O 1
ATOM 761 N N . THR A 1 102 ? -10.459 2.962 11.742 1.00 96.69 102 THR A N 1
ATOM 762 C CA . THR A 1 102 ? -10.891 3.714 12.926 1.00 96.69 102 THR A CA 1
ATOM 763 C C . THR A 1 102 ? -9.933 4.869 13.224 1.00 96.69 102 THR A C 1
ATOM 765 O O . THR A 1 102 ? -8.835 4.963 12.669 1.00 96.69 102 THR A O 1
ATOM 768 N N . ALA A 1 103 ? -10.325 5.761 14.135 1.00 96.31 103 ALA A N 1
ATOM 769 C CA . ALA A 1 103 ? -9.459 6.855 14.563 1.00 96.31 103 ALA A CA 1
ATOM 770 C C . ALA A 1 103 ? -8.142 6.354 15.189 1.00 96.31 103 ALA A C 1
ATOM 772 O O . ALA A 1 103 ? -7.088 6.917 14.892 1.00 96.31 103 ALA A O 1
ATOM 773 N N . GLU A 1 104 ? -8.158 5.288 16.004 1.00 94.81 104 GLU A N 1
ATOM 774 C CA . GLU A 1 104 ? -6.910 4.727 16.548 1.00 94.81 104 GLU A CA 1
ATOM 775 C C . GLU A 1 104 ? -6.045 4.088 15.459 1.00 94.81 104 GLU A C 1
ATOM 777 O O . GLU A 1 104 ? -4.836 4.312 15.416 1.00 94.81 104 GLU A O 1
ATOM 782 N N . GLN A 1 105 ? -6.655 3.352 14.529 1.00 96.00 105 GLN A N 1
ATOM 783 C CA . GLN A 1 105 ? -5.935 2.737 13.414 1.00 96.00 105 GLN A CA 1
ATOM 784 C C . GLN A 1 105 ? -5.303 3.781 12.484 1.00 96.00 105 GLN A C 1
ATOM 786 O O . GLN A 1 105 ? -4.213 3.553 11.965 1.00 96.00 105 GLN A O 1
ATOM 791 N N . LYS A 1 106 ? -5.938 4.946 12.301 1.00 95.69 106 LYS A N 1
ATOM 792 C CA . LYS A 1 106 ? -5.349 6.071 11.555 1.00 95.69 106 LYS A CA 1
ATOM 793 C C . LYS A 1 106 ? -4.127 6.658 12.258 1.00 95.69 106 LYS A C 1
ATOM 795 O O . LYS A 1 106 ? -3.146 6.958 11.594 1.00 95.69 106 LYS A O 1
ATOM 800 N N . LYS A 1 107 ? -4.115 6.727 13.592 1.00 94.50 107 LYS A N 1
ATOM 801 C CA . LYS A 1 107 ? -2.897 7.118 14.325 1.00 94.50 107 LYS A CA 1
ATOM 802 C C . LYS A 1 107 ? -1.759 6.123 14.080 1.00 94.50 107 LYS A C 1
ATOM 804 O O . LYS A 1 107 ? -0.645 6.537 13.775 1.00 94.50 107 LYS A O 1
ATOM 809 N N . ALA A 1 108 ? -2.049 4.819 14.143 1.00 93.50 108 ALA A N 1
ATOM 810 C CA . ALA A 1 108 ? -1.066 3.782 13.819 1.00 93.50 108 ALA A CA 1
ATOM 811 C C . ALA A 1 108 ? -0.583 3.880 12.360 1.00 93.50 108 ALA A C 1
ATOM 813 O O . ALA A 1 108 ? 0.603 3.694 12.083 1.00 93.50 108 ALA A O 1
ATOM 814 N N . TYR A 1 109 ? -1.486 4.226 11.438 1.00 93.69 109 TYR A N 1
ATOM 815 C CA . TYR A 1 109 ? -1.164 4.502 10.041 1.00 93.69 109 TYR A CA 1
ATOM 816 C C . TYR A 1 109 ? -0.177 5.661 9.899 1.00 93.69 109 TYR A C 1
ATOM 818 O O . TYR A 1 109 ? 0.859 5.496 9.259 1.00 93.69 109 TYR A O 1
ATOM 826 N N . ASP A 1 110 ? -0.458 6.801 10.526 1.00 93.38 110 ASP A N 1
ATOM 827 C CA . ASP A 1 110 ? 0.383 7.993 10.438 1.00 93.38 110 ASP A CA 1
ATOM 828 C C . ASP A 1 110 ? 1.775 7.743 11.031 1.00 93.38 110 ASP A C 1
ATOM 830 O O . ASP A 1 110 ? 2.780 8.114 10.423 1.00 93.38 110 ASP A O 1
ATOM 834 N N . THR A 1 111 ? 1.861 7.034 12.162 1.00 91.75 111 THR A N 1
ATOM 835 C CA . THR A 1 111 ? 3.144 6.599 12.737 1.00 91.75 111 THR A CA 1
ATOM 836 C C . THR A 1 111 ? 3.904 5.674 11.785 1.00 91.75 111 THR A C 1
ATOM 838 O O . THR A 1 111 ? 5.100 5.862 11.555 1.00 91.75 111 THR A O 1
ATOM 841 N N . ALA A 1 112 ? 3.224 4.690 11.190 1.00 90.38 112 ALA A N 1
ATOM 842 C CA . ALA A 1 112 ? 3.842 3.776 10.235 1.00 90.38 112 ALA A CA 1
ATOM 843 C C . ALA A 1 112 ? 4.310 4.498 8.960 1.00 90.38 112 ALA A C 1
ATOM 845 O O . ALA A 1 112 ? 5.364 4.158 8.417 1.00 90.38 112 ALA A O 1
ATOM 846 N N . LEU A 1 113 ? 3.558 5.499 8.496 1.00 90.38 113 LEU A N 1
ATOM 847 C CA . LEU A 1 113 ? 3.908 6.317 7.341 1.00 90.38 113 LEU A CA 1
ATOM 848 C C . LEU A 1 113 ? 5.088 7.246 7.645 1.00 90.38 113 LEU A C 1
ATOM 850 O O . LEU A 1 113 ? 5.983 7.367 6.813 1.00 90.38 113 LEU A O 1
ATOM 854 N N . ALA A 1 114 ? 5.133 7.863 8.826 1.00 90.75 114 ALA A N 1
ATOM 855 C CA . ALA A 1 114 ? 6.272 8.666 9.263 1.00 90.75 114 ALA A CA 1
ATOM 856 C C . ALA A 1 114 ? 7.557 7.822 9.309 1.00 90.75 114 ALA A C 1
ATOM 858 O O . ALA A 1 114 ? 8.547 8.176 8.673 1.00 90.75 114 ALA A O 1
ATOM 859 N N . ALA A 1 115 ? 7.505 6.639 9.929 1.00 88.19 115 ALA A N 1
ATOM 860 C CA . ALA A 1 115 ? 8.633 5.706 9.952 1.00 88.19 115 ALA A CA 1
ATOM 861 C C . ALA A 1 115 ? 9.030 5.213 8.545 1.00 88.19 115 ALA A C 1
ATOM 863 O O . ALA A 1 115 ? 10.200 4.937 8.270 1.00 88.19 115 ALA A O 1
ATOM 864 N N . ALA A 1 116 ? 8.067 5.088 7.624 1.00 85.12 116 ALA A N 1
ATOM 865 C CA . ALA A 1 116 ? 8.362 4.788 6.226 1.00 85.12 116 ALA A CA 1
ATOM 866 C C . ALA A 1 116 ? 9.079 5.959 5.534 1.00 85.12 116 ALA A C 1
ATOM 868 O O . ALA A 1 116 ? 10.034 5.719 4.796 1.00 85.12 116 ALA A O 1
ATOM 869 N N . LYS A 1 117 ? 8.666 7.202 5.812 1.00 86.19 117 LYS A N 1
ATOM 870 C CA . LYS A 1 117 ? 9.281 8.426 5.281 1.00 86.19 117 LYS A CA 1
ATOM 871 C C . LYS A 1 117 ? 10.704 8.653 5.784 1.00 86.19 117 LYS A C 1
ATOM 873 O O . LYS A 1 117 ? 11.549 9.072 5.004 1.00 86.19 117 LYS A O 1
ATOM 878 N N . GLU A 1 118 ? 10.997 8.304 7.034 1.00 87.44 118 GLU A N 1
ATOM 879 C CA . GLU A 1 118 ? 12.369 8.337 7.566 1.00 87.44 118 GLU A CA 1
ATOM 880 C C . GLU A 1 118 ? 13.315 7.418 6.783 1.00 87.44 118 GLU A C 1
ATOM 882 O O . GLU A 1 118 ? 14.463 7.766 6.521 1.00 87.44 118 GLU A O 1
ATOM 887 N N . ARG A 1 119 ? 12.828 6.244 6.367 1.00 82.69 119 ARG A N 1
ATOM 888 C CA . ARG A 1 119 ? 13.608 5.278 5.573 1.00 82.69 119 ARG A CA 1
ATOM 889 C C . ARG A 1 119 ? 13.650 5.640 4.094 1.00 82.69 119 ARG A C 1
ATOM 891 O O . ARG A 1 119 ? 14.585 5.272 3.392 1.00 82.69 119 ARG A O 1
ATOM 898 N N . ASN A 1 120 ? 12.598 6.284 3.609 1.00 80.62 120 ASN A N 1
ATOM 899 C CA . ASN A 1 120 ? 12.436 6.693 2.230 1.00 80.62 120 ASN A CA 1
ATOM 900 C C . ASN A 1 120 ? 11.566 7.954 2.180 1.00 80.62 120 ASN A C 1
ATOM 902 O O . ASN A 1 120 ? 10.342 7.827 2.243 1.00 80.62 120 ASN A O 1
ATOM 906 N N . PRO A 1 121 ? 12.156 9.143 1.978 1.00 82.06 121 PRO A N 1
ATOM 907 C CA . PRO A 1 121 ? 11.413 10.404 1.948 1.00 82.06 121 PRO A CA 1
ATOM 908 C C . PRO A 1 121 ? 10.243 10.438 0.951 1.00 82.06 121 PRO A C 1
ATOM 910 O O . PRO A 1 121 ? 9.297 11.199 1.137 1.00 82.06 121 PRO A O 1
ATOM 913 N N . ASN A 1 122 ? 10.264 9.576 -0.070 1.00 78.38 122 ASN A N 1
ATOM 914 C CA . ASN A 1 122 ? 9.218 9.460 -1.086 1.00 78.38 122 ASN A CA 1
ATOM 915 C C . ASN A 1 122 ? 8.112 8.445 -0.731 1.00 78.38 122 ASN A C 1
ATOM 917 O O . ASN A 1 122 ? 7.297 8.100 -1.586 1.00 78.38 122 ASN A O 1
ATOM 921 N N . ALA A 1 123 ? 8.078 7.915 0.495 1.00 82.38 123 ALA A N 1
ATOM 922 C CA . ALA A 1 123 ? 7.033 6.993 0.925 1.00 82.38 123 ALA A CA 1
ATOM 923 C C . ALA A 1 123 ? 5.671 7.702 1.045 1.00 82.38 123 ALA A C 1
ATOM 925 O O . ALA A 1 123 ? 5.512 8.681 1.779 1.00 82.38 123 ALA A O 1
ATOM 926 N N . THR A 1 124 ? 4.668 7.168 0.346 1.00 84.00 124 THR A N 1
ATOM 927 C CA . THR A 1 124 ? 3.305 7.729 0.277 1.00 84.00 124 THR A CA 1
ATOM 928 C C . THR A 1 124 ? 2.219 6.799 0.822 1.00 84.00 124 THR A C 1
ATOM 930 O O . THR A 1 124 ? 1.066 7.210 0.909 1.00 84.00 124 THR A O 1
ATOM 933 N N . ALA A 1 125 ? 2.568 5.567 1.197 1.00 86.81 125 ALA A N 1
ATOM 934 C CA . ALA A 1 125 ? 1.625 4.532 1.619 1.00 86.81 125 ALA A CA 1
ATOM 935 C C . ALA A 1 125 ? 2.270 3.550 2.616 1.00 86.81 125 ALA A C 1
ATOM 937 O O . ALA A 1 125 ? 3.493 3.498 2.757 1.00 86.81 125 ALA A O 1
ATOM 938 N N . VAL A 1 126 ? 1.447 2.745 3.282 1.00 88.25 126 VAL A N 1
ATOM 939 C CA . VAL A 1 126 ? 1.806 1.717 4.268 1.00 88.25 126 VAL A CA 1
ATOM 940 C C . VAL A 1 126 ? 1.404 0.310 3.800 1.00 88.25 126 VAL A C 1
ATOM 942 O O . VAL A 1 126 ? 2.180 -0.632 4.016 1.00 88.25 126 VAL A O 1
ATOM 945 N N . PHE A 1 127 ? 0.252 0.142 3.134 1.00 87.00 127 PHE A N 1
ATOM 946 C CA . PHE A 1 127 ? -0.286 -1.178 2.752 1.00 87.00 127 PHE A CA 1
ATOM 947 C C . PHE A 1 127 ? -0.106 -1.508 1.265 1.00 87.00 127 PHE A C 1
ATOM 949 O O . PHE A 1 127 ? 0.408 -2.575 0.917 1.00 87.00 127 PHE A O 1
ATOM 956 N N . ALA A 1 128 ? -0.482 -0.590 0.378 1.00 73.88 128 ALA A N 1
ATOM 957 C CA . ALA A 1 128 ? -0.479 -0.756 -1.066 1.00 73.88 128 ALA A CA 1
ATOM 958 C C . ALA A 1 128 ? 0.472 0.258 -1.719 1.00 73.88 128 ALA A C 1
ATOM 960 O O . ALA A 1 128 ? 0.157 1.422 -1.933 1.00 73.88 128 ALA A O 1
ATOM 961 N N . ALA A 1 129 ? 1.666 -0.234 -2.062 1.00 64.75 129 ALA A N 1
ATOM 962 C CA . ALA A 1 129 ? 2.724 0.474 -2.797 1.00 64.75 129 ALA A CA 1
ATOM 963 C C . ALA A 1 129 ? 3.528 1.568 -2.063 1.00 64.75 129 ALA A C 1
ATOM 965 O O . ALA A 1 129 ? 4.138 2.422 -2.699 1.00 64.75 129 ALA A O 1
ATOM 966 N N . GLY A 1 130 ? 3.692 1.448 -0.748 1.00 52.22 130 GLY A N 1
ATOM 967 C CA . GLY A 1 130 ? 4.575 2.293 0.068 1.00 52.22 130 GLY A CA 1
ATOM 968 C C . GLY A 1 130 ? 6.071 1.959 0.069 1.00 52.22 130 GLY A C 1
ATOM 969 O O . GLY A 1 130 ? 6.710 2.083 1.108 1.00 52.22 130 GLY A O 1
ATOM 970 N N . PHE A 1 131 ? 6.641 1.465 -1.034 1.00 52.31 131 PHE A N 1
ATOM 971 C CA . PHE A 1 131 ? 8.066 1.103 -1.092 1.00 52.31 131 PHE A CA 1
ATOM 972 C C . PHE A 1 131 ? 8.695 1.515 -2.419 1.00 52.31 131 PHE A C 1
ATOM 974 O O . PHE A 1 131 ? 8.882 0.693 -3.320 1.00 52.31 131 PHE A O 1
ATOM 981 N N . GLY A 1 132 ? 9.040 2.797 -2.528 1.00 40.25 132 GLY A N 1
ATOM 982 C CA . GLY A 1 132 ? 9.975 3.284 -3.537 1.00 40.25 132 GLY A CA 1
ATOM 983 C C . GLY A 1 132 ? 11.401 2.867 -3.184 1.00 40.25 132 GLY A C 1
ATOM 984 O O . GLY A 1 132 ? 12.141 3.656 -2.622 1.00 40.25 132 GLY A O 1
ATOM 985 N N . GLY A 1 133 ? 11.769 1.624 -3.490 1.00 35.22 133 GLY A N 1
ATOM 986 C CA . GLY A 1 133 ? 13.148 1.141 -3.391 1.00 35.22 133 GLY A CA 1
ATOM 987 C C . GLY A 1 133 ? 13.611 0.816 -1.968 1.00 35.22 133 GLY A C 1
ATOM 988 O O . GLY A 1 133 ? 13.345 1.526 -1.005 1.00 35.22 133 GLY A O 1
ATOM 989 N N . ARG A 1 134 ? 14.335 -0.295 -1.830 1.00 35.03 134 ARG A N 1
ATOM 990 C CA . ARG A 1 134 ? 15.264 -0.465 -0.709 1.00 35.03 134 ARG A CA 1
ATOM 991 C C . ARG A 1 134 ? 16.293 0.672 -0.795 1.00 35.03 134 ARG A C 1
ATOM 993 O O . ARG A 1 134 ? 16.951 0.737 -1.833 1.00 35.03 134 ARG A O 1
ATOM 1000 N N . PRO A 1 135 ? 16.542 1.460 0.262 1.00 36.41 135 PRO A N 1
ATOM 1001 C CA . PRO A 1 135 ? 17.895 1.933 0.486 1.00 36.41 135 PRO A CA 1
ATOM 1002 C C . PRO A 1 135 ? 18.709 0.668 0.763 1.00 36.41 135 PRO A C 1
ATOM 1004 O O . PRO A 1 135 ? 18.472 -0.042 1.745 1.00 36.41 135 PRO A O 1
ATOM 1007 N N . ARG A 1 136 ? 19.575 0.290 -0.171 1.00 40.22 136 ARG A N 1
ATOM 1008 C CA . ARG A 1 136 ? 20.736 -0.508 0.203 1.00 40.22 136 ARG A CA 1
ATOM 1009 C C . ARG A 1 136 ? 21.778 0.510 0.648 1.00 40.22 136 ARG A C 1
ATOM 1011 O O . ARG A 1 136 ? 22.025 1.448 -0.105 1.00 40.22 136 ARG A O 1
ATOM 1018 N N . ASN A 1 137 ? 22.261 0.344 1.881 1.00 34.88 137 ASN A N 1
ATOM 1019 C CA . ASN A 1 137 ? 23.498 0.965 2.355 1.00 34.88 137 ASN A CA 1
ATOM 1020 C C . ASN A 1 137 ? 24.596 0.845 1.297 1.00 34.88 137 ASN A C 1
ATOM 1022 O O . ASN A 1 137 ? 24.634 -0.225 0.639 1.00 34.88 137 ASN A O 1
#

Sequence (137 aa):
MSVFLLLGVVAVKAQGGGQRQMLPPAERAKALFTTERYAAFAFTEDQKVKMTPLLTKFYTSSDSLMATIPQDGDRMAAFQAIAPKRAALGAPVEQAIVAMLTAEQKKAYDTALAAAKERNPNATAVFAAGFGGRPRN

pLDDT: mean 79.66, std 19.92, range [31.7, 96.88]

Mean predicted aligned error: 10.08 Å

Foldseek 3Di:
DDDDDDDDPPPDPPPDDDPPPPPQQLVVLLVCCVDPLCVQQVDDPVLSVVLSVLSSQLVVVLVVLLVPQDPDDDSVVSCLVCLVVQQVSQVVSQVVSCVPGDPSSVVVFVVQQVVLCVQPVPQDGRRRRRDNDHPDD